Protein AF-A0A5W4RYW4-F1 (afdb_monomer_lite)

Structure (mmCIF, N/CA/C/O backbone):
data_AF-A0A5W4RYW4-F1
#
_entry.id   AF-A0A5W4RYW4-F1
#
loop_
_atom_site.group_PDB
_atom_site.id
_atom_site.type_symbol
_atom_site.label_atom_id
_atom_site.label_alt_id
_atom_site.label_comp_id
_atom_site.label_asym_id
_atom_site.label_entity_id
_atom_site.label_seq_id
_atom_site.pdbx_PDB_ins_code
_atom_site.Cartn_x
_atom_site.Cartn_y
_atom_site.Cartn_z
_atom_site.occupancy
_atom_site.B_iso_or_equiv
_atom_site.auth_seq_id
_atom_site.auth_comp_id
_atom_site.auth_asym_id
_atom_site.auth_atom_id
_atom_site.pdbx_PDB_model_num
ATOM 1 N N . ALA A 1 1 ? -26.915 -10.031 22.272 1.00 73.56 1 ALA A N 1
ATOM 2 C CA . ALA A 1 1 ? -25.977 -8.997 21.789 1.00 73.56 1 ALA A CA 1
ATOM 3 C C . ALA A 1 1 ? -26.183 -8.818 20.290 1.00 73.56 1 ALA A C 1
ATOM 5 O O . ALA A 1 1 ? -26.454 -9.812 19.627 1.00 73.56 1 ALA A O 1
ATOM 6 N N . GLY A 1 2 ? -26.119 -7.586 19.778 1.00 88.44 2 GLY A N 1
ATOM 7 C CA . GLY A 1 2 ? -26.170 -7.314 18.337 1.00 88.44 2 GLY A CA 1
ATOM 8 C C . GLY A 1 2 ? -24.771 -7.357 17.723 1.00 88.44 2 GLY A C 1
ATOM 9 O O . GLY A 1 2 ? -23.805 -6.999 18.392 1.00 88.44 2 GLY A O 1
ATOM 10 N N . VAL A 1 3 ? -24.665 -7.799 16.471 1.00 91.75 3 VAL A N 1
ATOM 11 C CA . VAL A 1 3 ? -23.408 -7.816 15.710 1.00 91.75 3 VAL A CA 1
ATOM 12 C C . VAL A 1 3 ? -23.563 -6.892 14.509 1.00 91.75 3 VAL A C 1
ATOM 14 O O . VAL A 1 3 ? -24.540 -7.002 13.772 1.00 91.75 3 VAL A O 1
ATOM 17 N N . VAL A 1 4 ? -22.593 -5.996 14.316 1.00 91.75 4 VAL A N 1
ATOM 18 C CA . VAL A 1 4 ? -22.473 -5.175 13.106 1.00 91.75 4 VAL A CA 1
ATOM 19 C C . VAL A 1 4 ? -21.332 -5.735 12.274 1.00 91.75 4 VAL A C 1
ATOM 21 O O . VAL A 1 4 ? -20.182 -5.752 12.709 1.00 91.75 4 VAL A O 1
ATOM 24 N N . THR A 1 5 ? -21.655 -6.212 11.077 1.00 93.69 5 THR A N 1
ATOM 25 C CA . THR A 1 5 ? -20.661 -6.745 10.147 1.00 93.69 5 THR A CA 1
ATOM 26 C C . THR A 1 5 ? -20.134 -5.626 9.263 1.00 93.69 5 THR A C 1
ATOM 28 O O . THR A 1 5 ? -20.893 -4.987 8.538 1.00 93.69 5 THR A O 1
ATOM 31 N N . LEU A 1 6 ? -18.820 -5.412 9.306 1.00 92.69 6 LEU A N 1
ATOM 32 C CA . LEU A 1 6 ? -18.114 -4.535 8.379 1.00 92.69 6 LEU A CA 1
ATOM 33 C C . LEU A 1 6 ? -17.503 -5.381 7.265 1.00 92.69 6 LEU A C 1
ATOM 35 O O . LEU A 1 6 ? -16.956 -6.455 7.509 1.00 92.69 6 LEU A O 1
ATOM 39 N N . THR A 1 7 ? -17.602 -4.912 6.028 1.00 93.06 7 THR A N 1
ATOM 40 C CA . THR A 1 7 ? -17.007 -5.574 4.864 1.00 93.06 7 THR A CA 1
ATOM 41 C C . THR A 1 7 ? -16.284 -4.526 4.039 1.00 93.06 7 THR A C 1
ATOM 43 O O . THR A 1 7 ? -16.865 -3.497 3.694 1.00 93.06 7 THR A O 1
ATOM 46 N N . ALA A 1 8 ? -15.008 -4.775 3.741 1.00 92.44 8 ALA A N 1
ATOM 47 C CA . ALA A 1 8 ? -14.248 -3.910 2.853 1.00 92.44 8 ALA A CA 1
ATOM 48 C C . ALA A 1 8 ? -14.935 -3.858 1.481 1.00 92.44 8 ALA A C 1
ATOM 50 O O . ALA A 1 8 ? -15.366 -4.884 0.952 1.00 92.44 8 ALA A O 1
ATOM 51 N N . ARG A 1 9 ? -15.029 -2.658 0.896 1.00 92.44 9 ARG A N 1
ATOM 52 C CA . ARG A 1 9 ? -15.677 -2.448 -0.412 1.00 92.44 9 ARG A CA 1
ATOM 53 C C . ARG A 1 9 ? -15.053 -3.313 -1.506 1.00 92.44 9 ARG A C 1
ATOM 55 O O . ARG A 1 9 ? -15.742 -3.749 -2.422 1.00 92.44 9 ARG A O 1
ATOM 62 N N . HIS A 1 10 ? -13.751 -3.535 -1.412 1.00 88.19 10 HIS A N 1
ATOM 63 C CA . HIS A 1 10 ? -12.984 -4.256 -2.404 1.00 88.19 10 HIS A CA 1
ATOM 64 C C . HIS A 1 10 ? -12.165 -5.376 -1.743 1.00 88.19 10 HIS A C 1
ATOM 66 O O . HIS A 1 10 ? -11.813 -5.299 -0.564 1.00 88.19 10 HIS A O 1
ATOM 72 N N . LYS A 1 11 ? -11.874 -6.430 -2.512 1.00 87.44 11 LYS A N 1
ATOM 73 C CA . LYS A 1 11 ? -11.058 -7.568 -2.068 1.00 87.44 11 LYS A CA 1
ATOM 74 C C . LYS A 1 11 ? -9.570 -7.233 -2.166 1.00 87.44 11 LYS A C 1
ATOM 76 O O . LYS A 1 11 ? -9.163 -6.550 -3.102 1.00 87.44 11 LYS A O 1
ATOM 81 N N . GLY A 1 12 ? -8.765 -7.797 -1.272 1.00 89.56 12 GLY A N 1
ATOM 82 C CA . GLY A 1 12 ? -7.307 -7.739 -1.351 1.00 89.56 12 GLY A CA 1
ATOM 83 C C . GLY A 1 12 ? -6.645 -7.511 0.001 1.00 89.56 12 GLY A C 1
ATOM 84 O O . GLY A 1 12 ? -7.320 -7.332 1.016 1.00 89.56 12 GLY A O 1
ATOM 85 N N . LEU A 1 13 ? -5.314 -7.515 -0.003 1.00 90.56 13 LEU A N 1
ATOM 86 C CA . LEU A 1 13 ? -4.498 -7.300 1.194 1.00 90.56 13 LEU A CA 1
ATOM 87 C C . LEU A 1 13 ? -4.656 -5.890 1.787 1.00 90.56 13 LEU A C 1
ATOM 89 O O . LEU A 1 13 ? -4.670 -5.758 3.006 1.00 90.56 13 LEU A O 1
ATOM 93 N N . TYR A 1 14 ? -4.849 -4.861 0.956 1.00 85.31 14 TYR A N 1
ATOM 94 C CA . TYR A 1 14 ? -4.981 -3.462 1.401 1.00 85.31 14 TYR A CA 1
ATOM 95 C C . TYR A 1 14 ? -6.197 -3.221 2.307 1.00 85.31 14 TYR A C 1
ATOM 97 O O . TYR A 1 14 ? -6.176 -2.333 3.153 1.00 85.31 14 TYR A O 1
ATOM 105 N N . GLY A 1 15 ? -7.259 -4.027 2.186 1.00 87.19 15 GLY A N 1
ATOM 106 C CA . GLY A 1 15 ? -8.424 -3.922 3.069 1.00 87.19 15 GLY A CA 1
ATOM 107 C C . GLY A 1 15 ? -8.108 -4.259 4.531 1.00 87.19 15 GLY A C 1
ATOM 108 O O . GLY A 1 15 ? -8.844 -3.837 5.419 1.00 87.19 15 GLY A O 1
ATOM 109 N N . ASN A 1 16 ? -7.010 -4.981 4.788 1.00 88.88 16 ASN A N 1
ATOM 110 C CA . ASN A 1 16 ? -6.577 -5.357 6.137 1.00 88.88 16 ASN A CA 1
ATOM 111 C C . ASN A 1 16 ? -5.964 -4.189 6.920 1.00 88.88 16 ASN A C 1
ATOM 113 O O . ASN A 1 16 ? -5.809 -4.298 8.132 1.00 88.88 16 ASN A O 1
ATOM 117 N N . GLU A 1 17 ? -5.600 -3.101 6.238 1.00 86.38 17 GLU A N 1
ATOM 118 C CA . GLU A 1 17 ? -4.998 -1.915 6.854 1.00 86.38 17 GLU A CA 1
ATOM 119 C C . GLU A 1 17 ? -6.057 -0.872 7.259 1.00 86.38 17 GLU A C 1
ATOM 121 O O . GLU A 1 17 ? -5.720 0.151 7.846 1.00 86.38 17 GLU A O 1
ATOM 126 N N . ILE A 1 18 ? -7.348 -1.125 6.992 1.00 88.50 18 ILE A N 1
ATOM 127 C CA . ILE A 1 18 ? -8.443 -0.240 7.412 1.00 88.50 18 ILE A CA 1
ATOM 128 C C . ILE A 1 18 ? -8.587 -0.324 8.941 1.00 88.50 18 ILE A C 1
ATOM 130 O O . ILE A 1 18 ? -8.969 -1.381 9.455 1.00 88.50 18 ILE A O 1
ATOM 134 N N . PRO A 1 19 ? -8.335 0.765 9.692 1.00 87.88 19 PRO A N 1
ATOM 135 C CA . PRO A 1 19 ? -8.432 0.727 11.141 1.00 87.88 19 PRO A CA 1
ATOM 136 C C . PRO A 1 19 ? -9.898 0.619 11.572 1.00 87.88 19 PRO A C 1
ATOM 138 O O . PRO A 1 19 ? -10.733 1.452 11.222 1.00 87.88 19 PRO A O 1
ATOM 141 N N . VAL A 1 20 ? -10.203 -0.393 12.383 1.00 90.31 20 VAL A N 1
ATOM 142 C CA . VAL A 1 20 ? -11.483 -0.518 13.088 1.00 90.31 20 VAL A CA 1
ATOM 143 C C . VAL A 1 20 ? -11.195 -0.369 14.571 1.00 90.31 20 VAL A C 1
ATOM 145 O O . VAL A 1 20 ? -10.700 -1.289 15.216 1.00 90.31 20 VAL A O 1
ATOM 148 N N . THR A 1 21 ? -11.469 0.814 15.108 1.00 88.62 21 THR A N 1
ATOM 149 C CA . THR A 1 21 ? -11.194 1.131 16.509 1.00 88.62 21 THR A CA 1
ATOM 150 C C . THR A 1 21 ? -12.302 1.983 17.109 1.00 88.62 21 THR A C 1
ATOM 152 O O . THR A 1 21 ? -13.064 2.639 16.399 1.00 88.62 21 THR A O 1
ATOM 155 N N . LEU A 1 22 ? -12.403 1.935 18.432 1.00 90.12 22 LEU A N 1
ATOM 156 C CA . LEU A 1 22 ? -13.326 2.731 19.231 1.00 90.12 22 LEU A CA 1
ATOM 157 C C . LEU A 1 22 ? -12.557 3.897 19.835 1.00 90.12 22 LEU A C 1
ATOM 159 O O . LEU A 1 22 ? -11.408 3.711 20.228 1.00 90.12 22 LEU A O 1
ATOM 163 N N . ASN A 1 23 ? -13.209 5.054 19.966 1.00 89.12 23 ASN A N 1
ATOM 164 C CA . ASN A 1 23 ? -12.615 6.258 20.551 1.00 89.12 23 ASN A CA 1
ATOM 165 C C . ASN A 1 23 ? -11.233 6.553 19.938 1.00 89.12 23 ASN A C 1
ATOM 167 O O . ASN A 1 23 ? -10.216 6.493 20.628 1.00 89.12 23 ASN A O 1
ATOM 171 N N . TYR A 1 24 ? -11.189 6.791 18.623 1.00 88.56 24 TYR A N 1
ATOM 172 C CA . TYR A 1 24 ? -9.946 6.979 17.868 1.00 88.56 24 TYR A CA 1
ATOM 173 C C . TYR A 1 24 ? -9.053 8.086 18.453 1.00 88.56 24 TYR A C 1
ATOM 175 O O . TYR A 1 24 ? -7.834 7.926 18.502 1.00 88.56 24 TYR A O 1
ATOM 183 N N . TYR A 1 25 ? -9.649 9.177 18.945 1.00 85.81 25 TYR A N 1
ATOM 184 C CA . TYR A 1 25 ? -8.931 10.260 19.627 1.00 85.81 25 TYR A CA 1
ATOM 185 C C . TYR A 1 25 ? -8.785 10.024 21.139 1.00 85.81 25 TYR A C 1
ATOM 187 O O . TYR A 1 25 ? -8.039 10.733 21.821 1.00 85.81 25 TYR A O 1
ATOM 195 N N . GLY A 1 26 ? -9.474 9.011 21.666 1.00 88.00 26 GLY A N 1
ATOM 196 C CA . GLY A 1 26 ? -9.396 8.558 23.047 1.00 88.00 26 GLY A CA 1
ATOM 197 C C . GLY A 1 26 ? -9.731 9.649 24.062 1.00 88.00 26 GLY A C 1
ATOM 198 O O . GLY A 1 26 ? -10.376 10.653 23.759 1.00 88.00 26 GLY A O 1
ATOM 199 N N . PHE A 1 27 ? -9.228 9.478 25.285 1.00 82.25 27 PHE A N 1
ATOM 200 C CA . PHE A 1 27 ? -9.447 10.436 26.371 1.00 82.25 27 PHE A CA 1
ATOM 201 C C . PHE A 1 27 ? -8.948 11.851 26.031 1.00 82.25 27 PHE A C 1
ATOM 203 O O . PHE A 1 27 ? -9.584 12.828 26.414 1.00 82.25 27 PHE A O 1
ATOM 210 N N . GLY A 1 28 ? -7.850 11.972 25.274 1.00 86.62 28 GLY A N 1
ATOM 211 C CA . GLY A 1 28 ? -7.317 13.266 24.828 1.00 86.62 28 GLY A CA 1
ATOM 212 C C . GLY A 1 28 ? -8.266 14.029 23.896 1.00 86.62 28 GLY A C 1
ATOM 213 O O . GLY A 1 28 ? -8.275 15.256 23.917 1.00 86.62 28 GLY A O 1
ATOM 214 N N . GLY A 1 29 ? -9.099 13.313 23.136 1.00 87.56 29 GLY A N 1
ATOM 215 C CA . GLY A 1 29 ? -10.210 13.873 22.360 1.00 87.56 29 GLY A CA 1
ATOM 216 C C . GLY A 1 29 ? -11.538 13.958 23.119 1.00 87.56 29 GLY A C 1
ATOM 217 O O . GLY A 1 29 ? -12.545 14.332 22.527 1.00 87.56 29 GLY A O 1
ATOM 218 N N . GLY A 1 30 ? -11.569 13.594 24.406 1.00 90.31 30 GLY A N 1
ATOM 219 C CA . GLY A 1 30 ? -12.798 13.505 25.200 1.00 90.31 30 GLY A CA 1
ATOM 220 C C . GLY A 1 30 ? -13.679 12.294 24.868 1.00 90.31 30 GLY A C 1
ATOM 221 O O . GLY A 1 30 ? -14.835 12.246 25.284 1.00 90.31 30 GLY A O 1
ATOM 222 N N . GLU A 1 31 ? -13.159 11.311 24.132 1.00 92.44 31 GLU A N 1
ATOM 223 C CA . GLU A 1 31 ? -13.901 10.127 23.707 1.00 92.44 31 GLU A CA 1
ATOM 224 C C . GLU A 1 31 ? -13.767 9.007 24.746 1.00 92.44 31 GLU A C 1
ATOM 226 O O . GLU A 1 31 ? -12.688 8.447 24.968 1.00 92.44 31 GLU A O 1
ATOM 231 N N . VAL A 1 32 ? -14.884 8.655 25.386 1.00 90.75 32 VAL A N 1
ATOM 232 C CA . VAL A 1 32 ? -14.969 7.536 26.327 1.00 90.75 32 VAL A CA 1
ATOM 233 C C . VAL A 1 32 ? -16.238 6.738 26.065 1.00 90.75 32 VAL A C 1
ATOM 235 O O . VAL A 1 32 ? -17.290 7.296 25.752 1.00 90.75 32 VAL A O 1
ATOM 238 N N . LEU A 1 33 ? -16.148 5.414 26.204 1.00 90.62 33 LEU A N 1
ATOM 239 C CA . LEU A 1 33 ? -17.341 4.578 26.158 1.00 90.62 33 LEU A CA 1
ATOM 240 C C . LEU A 1 33 ? -18.223 4.895 27.378 1.00 90.62 33 LEU A C 1
ATOM 242 O O . LEU A 1 33 ? -17.714 4.893 28.503 1.00 90.62 33 LEU A O 1
ATOM 246 N N . PRO A 1 34 ? -19.531 5.146 27.191 1.00 90.56 34 PRO A N 1
ATOM 247 C CA . PRO A 1 34 ? -20.449 5.337 28.304 1.00 90.56 34 PRO A CA 1
ATOM 248 C C . PRO A 1 34 ? -20.471 4.122 29.237 1.00 90.56 34 PRO A C 1
ATOM 250 O O . PRO A 1 34 ? -20.370 2.974 28.795 1.00 90.56 34 PRO A O 1
ATOM 253 N N . ALA A 1 35 ? -20.655 4.368 30.534 1.00 92.88 35 ALA A N 1
ATOM 254 C CA . ALA A 1 35 ? -20.718 3.301 31.525 1.00 92.88 35 ALA A CA 1
ATOM 255 C C . ALA A 1 35 ? -21.831 2.291 31.183 1.00 92.88 35 ALA A C 1
ATOM 257 O O . ALA A 1 35 ? -22.965 2.668 30.895 1.00 92.88 35 ALA A O 1
ATOM 258 N N . GLY A 1 36 ? -21.496 0.998 31.215 1.00 91.06 36 GLY A N 1
ATOM 259 C CA . GLY A 1 36 ? -22.418 -0.095 30.884 1.00 91.06 36 GLY A CA 1
ATOM 260 C C . GLY A 1 36 ? -22.480 -0.473 29.397 1.00 91.06 36 GLY A C 1
ATOM 261 O O . GLY A 1 36 ? -23.105 -1.482 29.068 1.00 91.06 36 GLY A O 1
ATOM 262 N N . VAL A 1 37 ? -21.808 0.265 28.504 1.00 89.75 37 VAL A N 1
ATOM 263 C CA . VAL A 1 37 ? -21.693 -0.087 27.080 1.00 89.75 37 VAL A CA 1
ATOM 264 C C . VAL A 1 37 ? -20.390 -0.844 26.833 1.00 89.75 37 VAL A C 1
ATOM 266 O O . VAL A 1 37 ? -19.303 -0.297 26.990 1.00 89.75 37 VAL A O 1
ATOM 269 N N . ASN A 1 38 ? -20.503 -2.100 26.394 1.00 89.94 38 ASN A N 1
ATOM 270 C CA . ASN A 1 38 ? -19.364 -2.931 26.006 1.00 89.94 38 ASN A CA 1
ATOM 271 C C . ASN A 1 38 ? -19.392 -3.178 24.498 1.00 89.94 38 ASN A C 1
ATOM 273 O O . ASN A 1 38 ? -20.378 -3.696 23.972 1.00 89.94 38 ASN A O 1
ATOM 277 N N . ILE A 1 39 ? -18.301 -2.839 23.813 1.00 91.31 39 ILE A N 1
ATOM 278 C CA . ILE A 1 39 ? -18.112 -3.120 22.389 1.00 91.31 39 ILE A CA 1
ATOM 279 C C . ILE A 1 39 ? -16.777 -3.842 22.229 1.00 91.31 39 ILE A C 1
ATOM 281 O O . ILE A 1 39 ? -15.757 -3.413 22.763 1.00 91.31 39 ILE A O 1
ATOM 285 N N . THR A 1 40 ? -16.787 -4.941 21.482 1.00 90.31 40 THR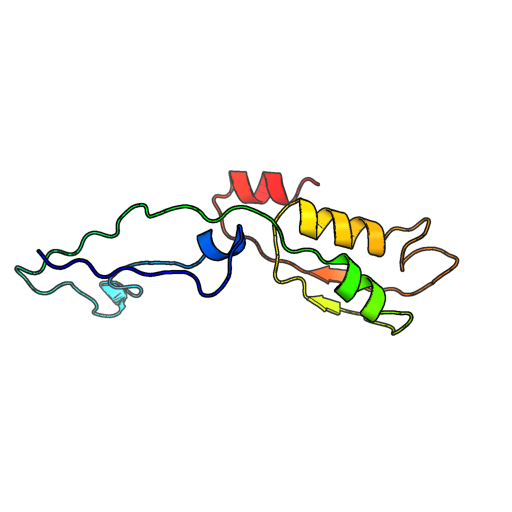 A N 1
ATOM 286 C CA . THR A 1 40 ? -15.586 -5.709 21.152 1.00 90.31 40 THR A CA 1
ATOM 287 C C . THR A 1 40 ? -15.377 -5.670 19.648 1.00 90.31 40 THR A C 1
ATOM 289 O O . THR A 1 40 ? -16.289 -5.997 18.888 1.00 90.31 40 THR A O 1
ATOM 292 N N . VAL A 1 41 ? -14.174 -5.292 19.215 1.00 90.38 41 VAL A N 1
ATOM 293 C CA . VAL A 1 41 ? -13.767 -5.410 17.812 1.00 90.38 41 VAL A CA 1
ATOM 294 C C . VAL A 1 41 ? -13.322 -6.850 17.577 1.00 90.38 41 VAL A C 1
ATOM 296 O O . VAL A 1 41 ? -12.362 -7.320 18.185 1.00 90.38 41 VAL A O 1
ATOM 299 N N . ALA A 1 42 ? -14.056 -7.575 16.735 1.00 88.94 42 ALA A N 1
ATOM 300 C CA . ALA A 1 42 ? -13.687 -8.932 16.352 1.00 88.94 42 ALA A CA 1
ATOM 301 C C . ALA A 1 42 ? -12.427 -8.922 15.470 1.00 88.94 42 ALA A C 1
ATOM 303 O O . ALA A 1 42 ? -12.215 -7.988 14.700 1.00 88.94 42 ALA A O 1
ATOM 304 N N . SER A 1 43 ? -11.633 -9.996 15.519 1.00 83.56 43 SER A N 1
ATOM 305 C CA . SER A 1 43 ? -10.433 -10.163 14.681 1.00 83.56 43 SER A CA 1
ATOM 306 C C . SER A 1 43 ? -10.721 -10.159 13.172 1.00 83.56 43 SER A C 1
ATOM 308 O O . SER A 1 43 ? -9.822 -9.892 12.379 1.00 83.56 43 SER A O 1
ATOM 310 N N . GLY A 1 44 ? -11.969 -10.433 12.776 1.00 85.38 44 GLY A N 1
ATOM 311 C CA . GLY A 1 44 ? -12.425 -10.393 11.388 1.00 85.38 44 GLY A CA 1
ATOM 312 C C . GLY A 1 44 ? -11.859 -11.517 10.513 1.00 85.38 44 GLY A C 1
ATOM 313 O O . GLY A 1 44 ? -11.282 -12.491 10.996 1.00 85.38 44 GLY A O 1
ATOM 314 N N . VAL A 1 45 ? -12.054 -11.380 9.200 1.00 89.12 45 VAL A N 1
ATOM 315 C CA . VAL A 1 45 ? -11.484 -12.258 8.167 1.00 89.12 45 VAL A CA 1
ATOM 316 C C . VAL A 1 45 ? -10.512 -11.427 7.341 1.00 89.12 45 VAL A C 1
ATOM 318 O O . VAL A 1 45 ? -10.901 -10.391 6.805 1.00 89.12 45 VAL A O 1
ATOM 321 N N . LYS A 1 46 ? -9.257 -11.876 7.231 1.00 8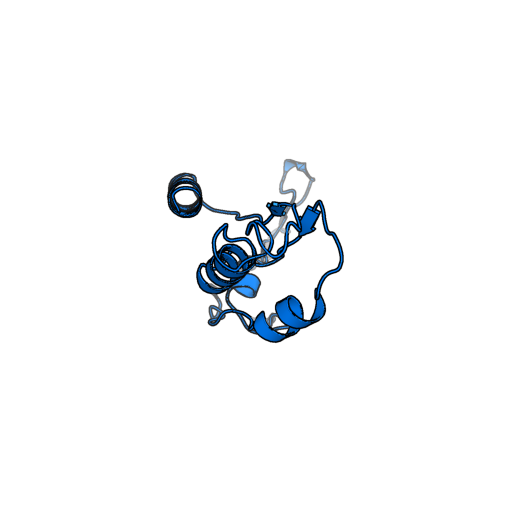8.88 46 LYS A N 1
ATOM 322 C CA . LYS A 1 46 ? -8.249 -11.171 6.434 1.00 88.88 46 LYS A CA 1
ATOM 323 C C . LYS A 1 46 ? -8.547 -11.312 4.941 1.00 88.88 46 LYS A C 1
ATOM 325 O O . LYS A 1 46 ? -8.767 -12.417 4.445 1.00 88.88 46 LYS A O 1
ATOM 330 N N . GLY A 1 47 ? -8.512 -10.192 4.228 1.00 89.56 47 GLY A N 1
ATOM 331 C CA . GLY A 1 47 ? -8.460 -10.166 2.773 1.00 89.56 47 GLY A CA 1
ATOM 332 C C . GLY A 1 47 ? -7.140 -10.747 2.265 1.00 89.56 47 GLY A C 1
ATOM 333 O O . GLY A 1 47 ? -6.109 -10.655 2.933 1.00 89.56 47 GLY A O 1
ATOM 334 N N . ALA A 1 48 ? -7.179 -11.343 1.076 1.00 91.56 48 ALA A N 1
ATOM 335 C CA . ALA A 1 48 ? -6.028 -11.941 0.410 1.00 91.56 48 ALA A CA 1
ATOM 336 C C . ALA A 1 48 ? -5.992 -11.528 -1.065 1.00 91.56 48 ALA A C 1
ATOM 338 O O . ALA A 1 48 ? -7.024 -11.175 -1.642 1.00 91.56 48 ALA A O 1
ATOM 339 N N . GLY A 1 49 ? -4.804 -11.611 -1.662 1.00 92.50 49 GLY A N 1
ATOM 340 C CA . GLY A 1 49 ? -4.558 -11.249 -3.055 1.00 92.50 49 GLY A CA 1
ATOM 341 C C . GLY A 1 49 ? -4.116 -9.797 -3.241 1.00 92.50 49 GLY A C 1
ATOM 342 O O . GLY A 1 49 ? -4.445 -8.912 -2.446 1.00 92.50 49 GLY A O 1
ATOM 343 N N . ALA A 1 50 ? -3.359 -9.590 -4.312 1.00 92.00 50 ALA A N 1
ATOM 344 C CA . ALA A 1 50 ? -2.890 -8.299 -4.794 1.00 92.00 50 ALA A CA 1
ATOM 345 C C . ALA A 1 50 ? -3.686 -7.883 -6.045 1.00 92.00 50 ALA A C 1
ATOM 347 O O . ALA A 1 50 ? -4.211 -8.756 -6.747 1.00 92.00 50 ALA A O 1
ATOM 348 N N . PRO A 1 51 ? -3.810 -6.580 -6.331 1.00 91.19 51 PRO A N 1
ATOM 349 C CA . PRO A 1 51 ? -4.391 -6.112 -7.584 1.00 91.19 51 PRO A CA 1
ATOM 350 C C . PRO A 1 51 ? -3.501 -6.477 -8.782 1.00 91.19 51 PRO A C 1
ATOM 352 O O . PRO A 1 51 ? -2.278 -6.520 -8.680 1.00 91.19 51 PRO A O 1
ATOM 355 N N . ALA A 1 52 ? -4.122 -6.702 -9.940 1.00 92.19 52 ALA A N 1
ATOM 356 C CA . ALA A 1 52 ? -3.404 -6.813 -11.203 1.00 92.19 52 ALA A CA 1
ATOM 357 C C . ALA A 1 52 ? -3.137 -5.403 -11.754 1.00 92.19 52 ALA A C 1
ATOM 359 O O . ALA A 1 52 ? -4.079 -4.645 -11.985 1.00 92.19 52 ALA A O 1
ATOM 360 N N . LEU A 1 53 ? -1.862 -5.040 -11.924 1.00 94.88 53 LEU A N 1
ATOM 361 C CA . LEU A 1 53 ? -1.451 -3.699 -12.365 1.00 94.88 53 LEU A CA 1
ATOM 362 C C . LEU A 1 53 ? -1.029 -3.635 -13.841 1.00 94.88 53 LEU A C 1
ATOM 364 O O . LEU A 1 53 ? -0.726 -2.556 -14.335 1.00 94.88 53 LEU A O 1
ATOM 368 N N . ASN A 1 54 ? -1.027 -4.759 -14.560 1.00 94.25 54 ASN A N 1
ATOM 369 C CA . ASN A 1 54 ? -0.576 -4.849 -15.953 1.00 94.25 54 ASN A CA 1
ATOM 370 C C . ASN A 1 54 ? -1.334 -3.894 -16.889 1.00 94.25 54 ASN A C 1
ATOM 372 O O . ASN A 1 54 ? -0.709 -3.217 -17.699 1.00 94.25 54 ASN A O 1
ATOM 376 N N . ASP A 1 55 ? -2.658 -3.797 -16.746 1.00 96.56 55 ASP A N 1
ATOM 377 C CA . ASP A 1 55 ? -3.470 -2.918 -17.594 1.00 96.56 55 ASP A CA 1
ATOM 378 C C . ASP A 1 55 ? -3.211 -1.439 -17.275 1.00 96.56 55 ASP A C 1
ATOM 380 O O . ASP A 1 55 ? -3.167 -0.606 -18.178 1.00 96.56 55 ASP A O 1
ATOM 384 N N . ALA A 1 56 ? -2.980 -1.109 -15.999 1.00 94.75 56 ALA A N 1
ATOM 385 C CA . ALA A 1 56 ? -2.636 0.246 -15.575 1.00 94.75 56 ALA A CA 1
ATOM 386 C C . ALA A 1 56 ? -1.246 0.657 -16.086 1.00 94.75 56 ALA A C 1
ATOM 388 O O . ALA A 1 56 ? -1.091 1.754 -16.615 1.00 94.75 56 ALA A O 1
ATOM 389 N N . VAL A 1 57 ? -0.260 -0.240 -15.990 1.00 95.38 57 VAL A N 1
ATOM 390 C CA . VAL A 1 57 ? 1.090 -0.035 -16.535 1.00 95.38 57 VAL A CA 1
ATOM 391 C C . VAL A 1 57 ? 1.041 0.161 -18.050 1.00 95.38 57 VAL A C 1
ATOM 393 O O . VAL A 1 57 ? 1.637 1.104 -18.564 1.00 95.38 57 VAL A O 1
ATOM 396 N N . ALA A 1 58 ? 0.278 -0.667 -18.769 1.00 96.00 58 ALA A N 1
ATOM 397 C CA . ALA A 1 58 ? 0.099 -0.505 -20.209 1.00 96.00 58 ALA A CA 1
ATOM 398 C C . ALA A 1 58 ? -0.554 0.845 -20.560 1.00 96.00 58 ALA A C 1
ATOM 400 O O . ALA A 1 58 ? -0.145 1.500 -21.518 1.00 96.00 58 ALA A O 1
ATOM 401 N N . ALA A 1 59 ? -1.529 1.290 -19.761 1.00 96.62 59 ALA A N 1
ATOM 402 C CA . ALA A 1 59 ? -2.213 2.565 -19.959 1.00 96.62 59 ALA A CA 1
ATOM 403 C C . ALA A 1 59 ? -1.325 3.795 -19.704 1.00 96.62 59 ALA A C 1
ATOM 405 O O . ALA A 1 59 ? -1.607 4.854 -20.261 1.00 96.62 59 ALA A O 1
ATOM 406 N N . MET A 1 60 ? -0.250 3.678 -18.911 1.00 94.50 60 MET A N 1
ATOM 407 C CA . MET A 1 60 ? 0.720 4.769 -18.735 1.00 94.50 60 MET A CA 1
ATOM 408 C C . MET A 1 60 ? 1.455 5.109 -20.039 1.00 94.50 60 MET A C 1
ATOM 410 O O . MET A 1 60 ? 1.938 6.232 -20.179 1.00 94.50 60 MET A O 1
ATOM 414 N N . GLY A 1 61 ? 1.572 4.151 -20.968 1.00 92.94 61 GLY A N 1
ATOM 415 C CA . GLY A 1 61 ? 2.227 4.340 -22.262 1.00 92.94 61 GLY A CA 1
ATOM 416 C C . GLY A 1 61 ? 3.585 5.037 -22.143 1.00 92.94 61 GLY A C 1
ATOM 417 O O . GLY A 1 61 ? 4.361 4.756 -21.219 1.00 92.94 61 GLY A O 1
ATOM 418 N N . ASP A 1 62 ? 3.818 5.991 -23.043 1.00 93.94 62 ASP A N 1
ATOM 419 C CA . ASP A 1 62 ? 5.032 6.813 -23.093 1.00 93.94 62 ASP A CA 1
ATOM 420 C C . ASP A 1 62 ? 4.853 8.213 -22.480 1.00 93.94 62 ASP A C 1
ATOM 422 O O . ASP A 1 62 ? 5.678 9.100 -22.684 1.00 93.94 62 ASP A O 1
ATOM 426 N N . GLU A 1 63 ? 3.783 8.423 -21.710 1.00 95.06 63 GLU A N 1
ATOM 427 C CA . GLU A 1 63 ? 3.554 9.695 -21.023 1.00 95.06 63 GLU A CA 1
ATOM 428 C C . GLU A 1 63 ? 4.629 9.916 -19.935 1.00 95.06 63 GLU A C 1
ATOM 430 O O . GLU A 1 63 ? 4.897 9.012 -19.131 1.00 95.06 63 GLU A O 1
ATOM 435 N N . PRO A 1 64 ? 5.286 11.085 -19.874 1.00 93.69 64 PRO A N 1
ATOM 436 C CA . PRO A 1 64 ? 6.249 11.371 -18.819 1.00 93.69 64 PRO A CA 1
ATOM 437 C C . PRO A 1 64 ? 5.542 11.574 -17.470 1.00 93.69 64 PRO A C 1
ATOM 439 O O . PRO A 1 64 ? 4.631 12.388 -17.342 1.00 93.69 64 PRO A O 1
ATOM 442 N N . PHE A 1 65 ? 5.999 10.858 -16.440 1.00 95.38 65 PHE A N 1
ATOM 443 C CA . PHE A 1 65 ? 5.501 10.990 -15.070 1.00 95.38 65 PHE A CA 1
ATOM 444 C C . PHE A 1 65 ? 6.666 11.117 -14.092 1.00 95.38 65 PHE A C 1
ATOM 446 O O . PHE A 1 65 ? 7.311 10.121 -13.774 1.00 95.38 65 PHE A O 1
ATOM 453 N N . ASP A 1 66 ? 6.877 12.313 -13.545 1.00 95.19 66 ASP A N 1
ATOM 454 C CA . ASP A 1 66 ? 7.923 12.533 -12.538 1.00 95.19 66 ASP A CA 1
ATOM 455 C C . ASP A 1 66 ? 7.598 11.830 -11.205 1.00 95.19 66 ASP A C 1
ATOM 457 O O . ASP A 1 66 ? 8.486 11.311 -10.522 1.00 95.19 66 ASP A O 1
ATOM 461 N N . TYR A 1 67 ? 6.307 11.769 -10.852 1.00 96.06 67 TYR A N 1
ATOM 462 C CA . TYR A 1 67 ? 5.812 11.205 -9.596 1.00 96.06 67 TYR A CA 1
ATOM 463 C C . TYR A 1 67 ? 4.654 10.238 -9.847 1.00 96.06 67 TYR A C 1
ATOM 465 O O . TYR A 1 67 ? 3.592 10.632 -10.329 1.00 96.06 67 TYR A O 1
ATOM 473 N N . ILE A 1 68 ? 4.837 8.976 -9.465 1.00 96.50 68 ILE A N 1
ATOM 474 C CA . ILE A 1 68 ? 3.839 7.918 -9.624 1.00 96.50 68 ILE A CA 1
ATOM 475 C C . ILE A 1 68 ? 3.380 7.466 -8.236 1.00 96.50 68 ILE A C 1
ATOM 477 O O . ILE A 1 68 ? 4.137 6.870 -7.471 1.00 96.50 68 ILE A O 1
ATOM 481 N N . GLY A 1 69 ? 2.124 7.750 -7.898 1.00 96.38 69 GLY A N 1
ATOM 482 C CA . GLY A 1 69 ? 1.512 7.277 -6.658 1.00 96.38 69 GLY A CA 1
ATOM 483 C C . GLY A 1 69 ? 1.045 5.829 -6.789 1.00 96.38 69 GLY A C 1
ATOM 484 O O . GLY A 1 69 ? 0.190 5.527 -7.620 1.00 96.38 69 GLY A O 1
ATOM 485 N N . LEU A 1 70 ? 1.565 4.945 -5.942 1.00 94.88 70 LEU A N 1
ATOM 486 C CA . LEU A 1 70 ? 1.152 3.551 -5.847 1.00 94.88 70 LEU A CA 1
ATOM 487 C C . LEU A 1 70 ? 0.383 3.348 -4.530 1.00 94.88 70 LEU A C 1
ATOM 489 O O . LEU A 1 70 ? 0.988 3.380 -3.460 1.00 94.88 70 LEU A O 1
ATOM 493 N N . PRO A 1 71 ? -0.940 3.108 -4.570 1.00 91.06 71 PRO A N 1
ATOM 494 C CA . PRO A 1 71 ? -1.744 2.943 -3.356 1.00 91.06 71 PRO A CA 1
ATOM 495 C C . PRO A 1 71 ? -1.571 1.563 -2.697 1.00 91.06 71 PRO A C 1
ATOM 497 O O . PRO A 1 71 ? -2.219 1.276 -1.694 1.00 91.06 71 PRO A O 1
ATOM 500 N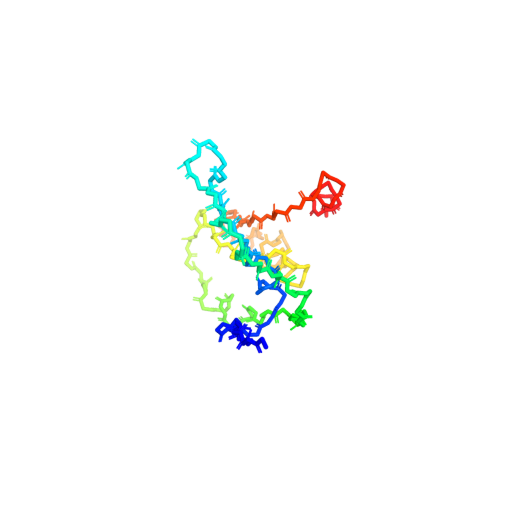 N . PHE A 1 72 ? -0.740 0.693 -3.275 1.00 92.56 72 PHE A N 1
ATOM 501 C CA . PHE A 1 72 ? -0.537 -0.683 -2.839 1.00 92.56 72 PHE A CA 1
ATOM 502 C C . PHE A 1 72 ? 0.895 -0.885 -2.349 1.00 92.56 72 PHE A C 1
ATOM 504 O O . PHE A 1 72 ? 1.854 -0.424 -2.965 1.00 92.56 72 PHE A O 1
ATOM 511 N N . ASN A 1 73 ? 1.038 -1.587 -1.234 1.00 91.62 73 ASN A N 1
ATOM 512 C CA . ASN A 1 73 ? 2.314 -1.831 -0.564 1.00 91.62 73 ASN A CA 1
ATOM 513 C C . ASN A 1 73 ? 2.617 -3.332 -0.420 1.00 91.62 73 ASN A C 1
ATOM 515 O O . ASN A 1 73 ? 3.465 -3.730 0.380 1.00 91.62 73 ASN A O 1
ATOM 519 N N . ASP A 1 74 ? 1.877 -4.171 -1.148 1.00 91.94 74 ASP A N 1
ATOM 520 C CA . ASP A 1 74 ? 2.137 -5.598 -1.235 1.00 91.94 74 ASP A CA 1
ATOM 521 C C . ASP A 1 74 ? 3.286 -5.879 -2.212 1.00 91.94 74 ASP A C 1
ATOM 523 O O . ASP A 1 74 ? 3.497 -5.157 -3.189 1.00 91.94 74 ASP A O 1
ATOM 527 N N . THR A 1 75 ? 4.013 -6.965 -1.959 1.00 91.06 75 THR A N 1
ATOM 528 C CA . THR A 1 75 ? 5.202 -7.340 -2.731 1.00 91.06 75 THR A CA 1
ATOM 529 C C . THR A 1 75 ? 4.918 -7.520 -4.224 1.00 91.06 75 THR A C 1
ATOM 531 O O . THR A 1 75 ? 5.762 -7.176 -5.045 1.00 91.06 75 THR A O 1
ATOM 534 N N . ALA A 1 76 ? 3.744 -8.028 -4.614 1.00 93.25 76 ALA A N 1
ATOM 535 C CA . ALA A 1 76 ? 3.442 -8.257 -6.027 1.00 93.25 76 ALA A CA 1
ATOM 536 C C . ALA A 1 76 ? 3.244 -6.931 -6.782 1.00 93.25 76 ALA A C 1
ATOM 538 O O . ALA A 1 76 ? 3.789 -6.753 -7.877 1.00 93.25 76 ALA A O 1
ATOM 539 N N . SER A 1 77 ? 2.525 -5.983 -6.178 1.00 94.44 77 SER A N 1
ATOM 540 C CA . SER A 1 77 ? 2.346 -4.631 -6.716 1.00 94.44 77 SER A CA 1
ATOM 541 C C . SER A 1 77 ? 3.674 -3.875 -6.813 1.00 94.44 77 SER A C 1
ATOM 543 O O . SER A 1 77 ? 3.973 -3.296 -7.860 1.00 94.44 77 SER A O 1
ATOM 545 N N . VAL A 1 78 ? 4.498 -3.925 -5.758 1.00 94.06 78 VAL A N 1
ATOM 546 C CA . VAL A 1 78 ? 5.820 -3.273 -5.732 1.00 94.06 78 VAL A CA 1
ATOM 547 C C . VAL A 1 78 ? 6.739 -3.860 -6.805 1.00 94.06 78 VAL A C 1
ATOM 549 O O . VAL A 1 78 ? 7.306 -3.104 -7.590 1.00 94.06 78 VAL A O 1
ATOM 552 N N . ASN A 1 79 ? 6.812 -5.188 -6.932 1.00 94.31 79 ASN A N 1
ATOM 553 C CA . ASN A 1 79 ? 7.641 -5.847 -7.949 1.00 94.31 79 ASN A CA 1
ATOM 554 C C . ASN A 1 79 ? 7.184 -5.544 -9.381 1.00 94.31 79 ASN A C 1
ATOM 556 O O . ASN A 1 79 ? 8.013 -5.431 -10.288 1.00 94.31 79 ASN A O 1
ATOM 560 N N . THR A 1 80 ? 5.874 -5.390 -9.596 1.00 95.94 80 THR A N 1
ATOM 561 C CA . THR A 1 80 ? 5.336 -5.003 -10.908 1.00 95.94 80 THR A CA 1
ATOM 562 C C . THR A 1 80 ? 5.824 -3.609 -11.299 1.00 95.94 80 THR A C 1
ATOM 564 O O . THR A 1 80 ? 6.331 -3.424 -12.404 1.00 95.94 80 THR A O 1
ATOM 567 N N . MET A 1 81 ? 5.751 -2.645 -10.377 1.00 95.94 81 MET A N 1
ATOM 568 C CA . MET A 1 81 ? 6.246 -1.289 -10.626 1.00 95.94 81 MET A CA 1
ATOM 569 C C . MET A 1 81 ? 7.775 -1.226 -10.710 1.00 95.94 81 MET A C 1
ATOM 571 O O . MET A 1 81 ? 8.297 -0.501 -11.551 1.00 95.94 81 MET A O 1
ATOM 575 N N . ALA A 1 82 ? 8.502 -2.016 -9.915 1.00 94.62 82 ALA A N 1
ATOM 576 C CA . ALA A 1 82 ? 9.957 -2.133 -10.025 1.00 94.62 82 ALA A CA 1
ATOM 577 C C . ALA A 1 82 ? 10.374 -2.656 -11.409 1.00 94.62 82 ALA A C 1
ATOM 579 O O . ALA A 1 82 ? 11.318 -2.150 -12.012 1.00 94.62 82 ALA A O 1
ATOM 580 N N . THR A 1 83 ? 9.623 -3.618 -11.953 1.00 95.56 83 THR A N 1
ATOM 581 C CA . THR A 1 83 ? 9.839 -4.121 -13.314 1.00 95.56 83 THR A CA 1
ATOM 582 C C . THR A 1 83 ? 9.545 -3.043 -14.355 1.00 95.56 83 THR A C 1
ATOM 584 O O . THR A 1 83 ? 10.361 -2.852 -15.251 1.00 95.56 83 THR A O 1
ATOM 587 N N . GLU A 1 84 ? 8.437 -2.306 -14.244 1.00 95.88 84 GLU A N 1
ATOM 588 C CA . GLU A 1 84 ? 8.125 -1.220 -15.188 1.00 95.88 84 GLU A CA 1
ATOM 589 C C . GLU A 1 84 ? 9.160 -0.090 -15.138 1.00 95.88 84 GLU A C 1
ATOM 591 O O . GLU A 1 84 ? 9.457 0.506 -16.167 1.00 95.88 84 GLU A O 1
ATOM 596 N N . MET A 1 85 ? 9.751 0.198 -13.977 1.00 96.12 85 MET A N 1
ATOM 597 C CA . MET A 1 85 ? 10.703 1.301 -13.810 1.00 96.12 85 MET A CA 1
ATOM 598 C C . MET A 1 85 ? 12.171 0.914 -14.035 1.00 96.12 85 MET A C 1
ATOM 600 O O . MET A 1 85 ? 13.020 1.780 -13.893 1.00 96.12 85 MET A O 1
ATOM 604 N N . ASN A 1 86 ? 12.492 -0.338 -14.380 1.00 95.69 86 ASN A N 1
ATOM 605 C CA . ASN A 1 86 ? 13.880 -0.817 -14.441 1.00 95.69 86 ASN A CA 1
ATOM 606 C C . ASN A 1 86 ? 14.750 -0.161 -15.546 1.00 95.69 86 ASN A C 1
ATOM 608 O O . ASN A 1 86 ? 14.242 0.359 -16.543 1.00 95.69 86 ASN A O 1
ATOM 612 N N . ASP A 1 87 ? 16.075 -0.293 -15.410 1.00 95.38 87 ASP A N 1
ATOM 613 C CA . ASP A 1 87 ? 17.083 0.325 -16.294 1.00 95.38 87 ASP A CA 1
ATOM 614 C C . ASP A 1 87 ? 17.358 -0.442 -17.606 1.00 95.38 87 ASP A C 1
ATOM 616 O O . ASP A 1 87 ? 18.123 0.010 -18.459 1.00 95.38 87 ASP A O 1
ATOM 620 N N . SER A 1 88 ? 16.788 -1.635 -17.781 1.00 93.75 88 SER A N 1
ATOM 621 C CA . SER A 1 88 ? 17.068 -2.513 -18.931 1.00 93.75 88 SER A CA 1
ATOM 622 C C . SER A 1 88 ? 15.995 -2.422 -20.016 1.00 93.75 88 SER A C 1
ATOM 624 O O . SER A 1 88 ? 16.306 -2.193 -21.182 1.00 93.75 88 SER A O 1
ATOM 626 N N . SER A 1 89 ? 14.733 -2.597 -19.632 1.00 92.94 89 SER A N 1
ATOM 627 C CA . SER A 1 89 ? 13.553 -2.579 -20.507 1.00 92.94 89 SER A CA 1
ATOM 628 C C . SER A 1 89 ? 12.444 -1.648 -20.007 1.00 92.94 89 SER A C 1
ATOM 630 O O . SER A 1 89 ? 11.498 -1.364 -20.745 1.00 92.94 89 SER A O 1
ATOM 632 N N . GLY A 1 90 ? 12.544 -1.190 -18.759 1.00 93.88 90 GLY A N 1
ATOM 633 C CA . GLY A 1 90 ? 11.583 -0.303 -18.125 1.00 93.88 90 GLY A CA 1
ATOM 634 C C . GLY A 1 90 ? 11.746 1.157 -18.539 1.00 93.88 90 GLY A C 1
ATOM 635 O O . GLY A 1 90 ? 12.488 1.501 -19.465 1.00 93.88 90 GLY A O 1
ATOM 636 N N . ARG A 1 91 ? 11.025 2.036 -17.848 1.00 95.94 91 ARG A N 1
ATOM 637 C CA . ARG A 1 91 ? 10.974 3.476 -18.120 1.00 95.94 91 ARG A CA 1
ATOM 638 C C . ARG A 1 91 ? 12.344 4.152 -17.971 1.00 95.94 91 ARG A C 1
ATOM 640 O O . ARG A 1 91 ? 12.683 4.973 -18.818 1.00 95.94 91 ARG A O 1
ATOM 647 N N . TRP A 1 92 ? 13.171 3.730 -17.006 1.00 95.94 92 TRP A N 1
ATOM 648 C CA . TRP A 1 92 ? 14.549 4.224 -16.834 1.00 95.94 92 TRP A CA 1
ATOM 649 C C . TRP A 1 92 ? 15.551 3.677 -17.855 1.00 95.94 92 TRP A C 1
ATOM 651 O O . TRP A 1 92 ? 16.698 4.124 -17.892 1.00 95.94 92 TRP A O 1
ATOM 661 N N . SER A 1 93 ? 15.150 2.727 -18.703 1.00 96.12 93 SER A N 1
ATOM 662 C CA . SER A 1 93 ? 16.052 2.195 -19.719 1.00 96.12 93 SER A CA 1
ATOM 663 C C . SER A 1 93 ? 16.504 3.259 -20.710 1.00 96.12 93 SER A C 1
ATOM 665 O O . SER A 1 93 ? 15.768 4.186 -21.054 1.00 96.12 93 SER A O 1
ATOM 667 N N . TYR A 1 94 ? 17.703 3.060 -21.258 1.00 93.50 94 TYR A N 1
ATOM 668 C CA . TYR A 1 94 ? 18.266 3.923 -22.299 1.00 93.50 94 TYR A CA 1
ATOM 669 C C . TYR A 1 94 ? 17.376 4.036 -23.549 1.00 93.50 94 TYR A C 1
ATOM 671 O O . TYR A 1 94 ? 17.541 4.980 -24.320 1.00 93.50 94 TYR A O 1
ATOM 679 N N . VAL A 1 95 ? 16.470 3.071 -23.758 1.00 93.50 95 VAL A N 1
ATOM 680 C CA . VAL A 1 95 ? 15.537 3.028 -24.889 1.00 93.50 95 VAL A CA 1
ATOM 681 C C . VAL A 1 95 ? 14.328 3.925 -24.641 1.00 93.50 95 VAL A C 1
ATOM 683 O O . VAL A 1 95 ? 13.928 4.648 -25.549 1.00 93.50 95 VAL A O 1
ATOM 686 N N . ARG A 1 96 ? 13.741 3.876 -23.437 1.00 94.75 96 ARG A N 1
ATOM 687 C CA . ARG A 1 96 ? 12.514 4.623 -23.111 1.00 94.75 96 ARG A CA 1
ATOM 688 C C . ARG A 1 96 ? 12.812 6.020 -22.574 1.00 94.75 96 ARG A C 1
ATOM 690 O O . ARG A 1 96 ? 12.135 6.956 -22.974 1.00 94.75 96 ARG A O 1
ATOM 697 N N . GLN A 1 97 ? 13.834 6.175 -21.728 1.00 94.25 97 GLN A N 1
ATOM 698 C CA . GLN A 1 97 ? 14.263 7.463 -21.152 1.00 94.25 97 GLN A CA 1
ATOM 699 C C . GLN A 1 97 ? 13.126 8.249 -20.471 1.00 94.25 97 GLN A C 1
ATOM 701 O O . GLN A 1 97 ? 13.111 9.480 -20.465 1.00 94.25 97 GLN A O 1
ATOM 706 N N . LEU A 1 98 ? 12.162 7.531 -19.898 1.00 95.19 98 LEU A N 1
ATOM 707 C CA . LEU A 1 98 ? 11.033 8.088 -19.166 1.00 95.19 98 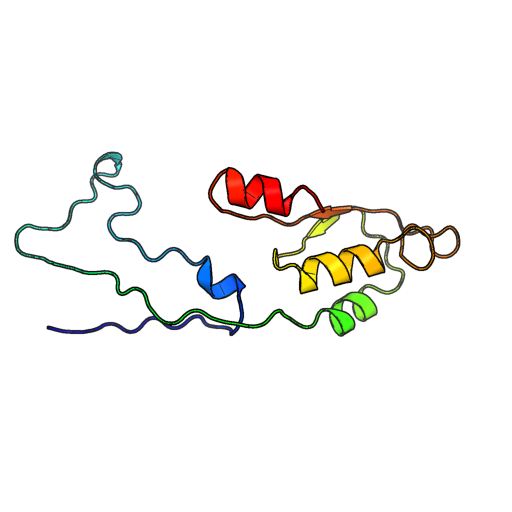LEU A CA 1
ATOM 708 C C . LEU A 1 98 ? 11.371 8.036 -17.678 1.00 95.19 98 LEU A C 1
ATOM 710 O O . LEU A 1 98 ? 11.193 7.020 -17.010 1.00 95.19 98 LEU A O 1
ATOM 714 N N . TYR A 1 99 ? 11.907 9.129 -17.156 1.00 94.12 99 TYR A N 1
ATOM 715 C CA . TYR A 1 99 ? 12.334 9.185 -15.761 1.00 94.12 99 TYR A CA 1
ATOM 716 C C . TYR A 1 99 ? 11.1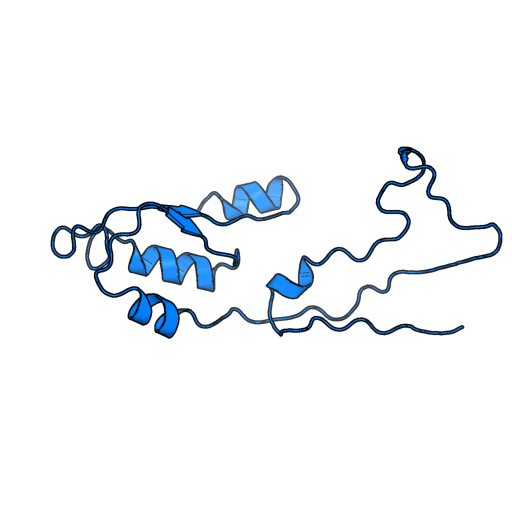77 9.517 -14.821 1.00 94.12 99 TYR A C 1
ATOM 718 O O . TYR A 1 99 ? 10.172 10.099 -15.224 1.00 94.12 99 TYR A O 1
ATOM 726 N N . GLY A 1 100 ? 11.339 9.122 -13.560 1.00 94.81 100 GLY A N 1
ATOM 727 C CA . GLY A 1 100 ? 10.357 9.337 -12.507 1.00 94.81 100 GLY A CA 1
ATOM 728 C C . GLY A 1 100 ? 10.539 8.373 -11.345 1.00 94.81 100 GLY A C 1
ATOM 729 O O . GLY A 1 100 ? 11.381 7.468 -11.390 1.00 94.81 100 GLY A O 1
ATOM 730 N N . HIS A 1 101 ? 9.725 8.549 -10.308 1.00 95.44 101 HIS A N 1
ATOM 731 C CA . HIS A 1 101 ? 9.781 7.729 -9.101 1.00 95.44 101 HIS A CA 1
ATOM 732 C C . HIS A 1 101 ? 8.396 7.257 -8.662 1.00 95.44 101 HIS A C 1
ATOM 734 O O . HIS A 1 101 ? 7.404 7.978 -8.778 1.00 95.44 101 HIS A O 1
ATOM 740 N N . VAL A 1 102 ? 8.347 6.033 -8.136 1.00 96.50 102 VAL A N 1
ATOM 741 C CA . VAL A 1 102 ? 7.129 5.409 -7.612 1.00 96.50 102 VAL A CA 1
ATOM 742 C C . VAL A 1 102 ? 7.139 5.502 -6.094 1.00 96.50 102 VAL A C 1
ATOM 744 O O . VAL A 1 102 ? 8.131 5.157 -5.455 1.00 96.50 102 VAL A O 1
ATOM 747 N N . TYR A 1 103 ? 6.023 5.940 -5.518 1.00 95.56 103 TYR A N 1
ATOM 748 C CA . TYR A 1 103 ? 5.878 6.144 -4.081 1.00 95.56 103 TYR A CA 1
ATOM 749 C C . TYR A 1 103 ? 4.720 5.316 -3.547 1.00 95.56 103 TYR A C 1
ATOM 751 O O . TYR A 1 103 ? 3.606 5.392 -4.060 1.00 95.56 103 TYR A O 1
ATOM 759 N N . THR A 1 104 ? 4.976 4.566 -2.481 1.00 94.19 104 THR A N 1
ATOM 760 C CA . THR A 1 1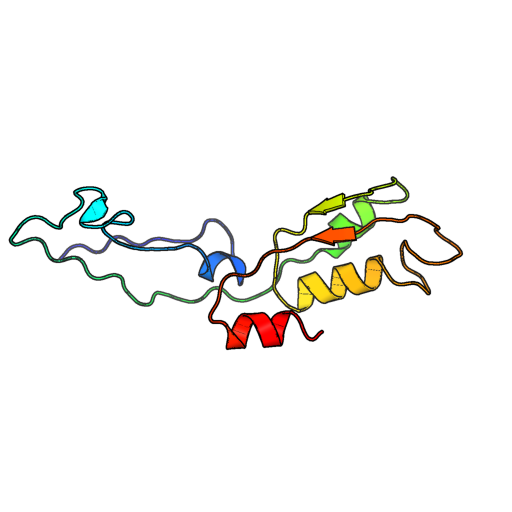04 ? 3.955 3.850 -1.712 1.00 94.19 104 THR A CA 1
ATOM 761 C C . THR A 1 104 ? 4.190 4.073 -0.224 1.00 94.19 104 THR A C 1
ATOM 763 O O . THR A 1 104 ? 5.240 4.571 0.186 1.00 94.19 104 THR A O 1
ATOM 766 N N . ALA A 1 105 ? 3.203 3.722 0.590 1.00 91.75 105 ALA A N 1
ATOM 767 C CA . ALA A 1 105 ? 3.278 3.839 2.035 1.00 91.75 105 ALA A CA 1
ATOM 768 C C . ALA A 1 105 ? 2.863 2.530 2.704 1.00 91.75 105 ALA A C 1
ATOM 770 O O . ALA A 1 105 ? 1.947 1.832 2.266 1.00 91.75 105 ALA A O 1
ATOM 771 N N . LYS A 1 106 ? 3.533 2.212 3.809 1.00 90.94 106 LYS A N 1
ATOM 772 C CA . LYS A 1 106 ? 3.191 1.080 4.661 1.00 90.94 106 LYS A CA 1
ATOM 773 C C . LYS A 1 106 ? 3.140 1.519 6.109 1.00 90.94 106 LYS A C 1
ATOM 775 O O . LYS A 1 106 ? 4.017 2.237 6.581 1.00 90.94 106 LYS A O 1
ATOM 780 N N . THR A 1 107 ? 2.112 1.061 6.807 1.00 89.31 107 THR A N 1
ATOM 781 C CA . THR A 1 107 ? 2.014 1.162 8.261 1.00 89.31 107 THR A CA 1
ATOM 782 C C . THR A 1 107 ? 2.300 -0.200 8.870 1.00 89.31 107 THR A C 1
ATOM 784 O O . THR A 1 107 ? 1.808 -1.214 8.379 1.00 89.31 107 THR A O 1
ATOM 787 N N . GLY A 1 108 ? 3.077 -0.230 9.943 1.00 90.06 108 GLY A N 1
ATOM 788 C CA . GLY A 1 108 ? 3.447 -1.460 10.625 1.00 90.06 108 GLY A CA 1
ATOM 789 C C . GLY A 1 108 ? 4.359 -1.171 11.804 1.00 90.06 108 GLY A C 1
ATOM 790 O O . GLY A 1 108 ? 4.691 -0.020 12.098 1.00 90.06 108 GLY A O 1
ATOM 791 N N . THR A 1 109 ? 4.767 -2.229 12.485 1.00 93.88 109 THR A N 1
ATOM 792 C CA . THR A 1 109 ? 5.839 -2.174 13.478 1.00 93.88 109 THR A CA 1
ATOM 793 C C . THR A 1 109 ? 7.166 -1.804 12.815 1.00 93.88 109 THR A C 1
ATOM 795 O O . THR A 1 109 ? 7.360 -2.018 11.620 1.00 93.88 109 THR A O 1
ATOM 798 N N . LEU A 1 110 ? 8.121 -1.295 13.600 1.00 94.44 110 LEU A N 1
ATOM 799 C CA . LEU A 1 110 ? 9.456 -0.953 13.099 1.00 94.44 110 LEU A CA 1
ATOM 800 C C . LEU A 1 110 ? 10.090 -2.108 12.306 1.00 94.44 110 LEU A C 1
ATOM 802 O O . LEU A 1 110 ? 10.583 -1.891 11.205 1.00 94.44 110 LEU A O 1
ATOM 806 N N . SER A 1 111 ? 10.031 -3.333 12.835 1.00 95.75 111 SER A N 1
ATOM 807 C CA . SER A 1 111 ? 10.603 -4.512 12.178 1.00 95.75 111 SER A CA 1
ATOM 808 C C . SER A 1 111 ? 9.941 -4.822 10.833 1.00 95.75 111 SER A C 1
ATOM 810 O O . SER A 1 111 ? 10.634 -5.176 9.884 1.00 95.75 111 SER A O 1
ATOM 812 N N . GLU A 1 112 ? 8.618 -4.664 10.726 1.00 92.56 112 GLU A N 1
ATOM 813 C CA . GLU A 1 112 ? 7.891 -4.864 9.463 1.00 92.56 112 GLU A CA 1
ATOM 814 C C . GLU A 1 112 ? 8.252 -3.798 8.425 1.00 92.56 112 GLU A C 1
ATOM 816 O O . GLU A 1 112 ? 8.378 -4.112 7.244 1.00 92.56 112 GLU A O 1
ATOM 821 N N . LEU A 1 113 ? 8.440 -2.546 8.857 1.00 93.38 113 LEU A N 1
ATOM 822 C CA . LEU A 1 113 ? 8.801 -1.444 7.964 1.00 93.38 113 LEU A CA 1
ATOM 823 C C . LEU A 1 113 ? 10.247 -1.545 7.473 1.00 93.38 113 LEU A C 1
ATOM 825 O O . LEU A 1 113 ? 10.498 -1.299 6.297 1.00 93.38 113 LEU A O 1
ATOM 829 N N . VAL A 1 114 ? 11.181 -1.953 8.337 1.00 94.44 114 VAL A N 1
ATOM 830 C CA . VAL A 1 114 ? 12.574 -2.211 7.939 1.00 94.44 114 VAL A CA 1
ATOM 831 C C . VAL A 1 114 ? 12.630 -3.334 6.906 1.00 94.44 114 VAL A C 1
ATOM 833 O O . VAL A 1 114 ? 13.218 -3.150 5.847 1.00 94.44 114 VAL A O 1
ATOM 836 N N . ALA A 1 115 ? 11.955 -4.458 7.164 1.00 91.69 115 ALA A N 1
ATOM 837 C CA . ALA A 1 115 ? 11.921 -5.579 6.225 1.00 91.69 115 ALA A CA 1
ATOM 838 C C . ALA A 1 115 ? 11.253 -5.224 4.883 1.00 91.69 115 ALA A C 1
ATOM 840 O O . ALA A 1 115 ? 11.616 -5.772 3.848 1.00 91.69 115 ALA A O 1
ATOM 841 N N . ALA A 1 116 ? 10.270 -4.318 4.887 1.00 89.81 116 ALA A N 1
ATOM 842 C CA . ALA A 1 116 ? 9.628 -3.850 3.662 1.00 89.81 116 ALA A CA 1
ATOM 843 C C . ALA A 1 116 ? 10.494 -2.864 2.857 1.00 89.81 116 ALA A C 1
ATOM 845 O O . ALA A 1 116 ? 10.324 -2.784 1.645 1.00 89.81 116 ALA A O 1
ATOM 846 N N . GLY A 1 117 ? 11.372 -2.098 3.514 1.00 87.56 117 GLY A N 1
ATOM 847 C CA . GLY A 1 117 ? 12.271 -1.142 2.857 1.00 87.56 117 GLY A CA 1
ATOM 848 C C . GLY A 1 117 ? 13.571 -1.754 2.329 1.00 87.56 117 GLY A C 1
ATOM 849 O O . GLY A 1 117 ? 14.195 -1.163 1.454 1.00 87.56 117 GLY A O 1
ATOM 850 N N . ASP A 1 118 ? 13.970 -2.915 2.847 1.00 86.50 118 ASP A N 1
ATOM 851 C CA . ASP A 1 118 ? 15.152 -3.675 2.422 1.00 86.50 118 ASP A CA 1
ATOM 852 C C . ASP A 1 118 ? 14.777 -4.644 1.279 1.00 86.50 118 ASP A C 1
ATOM 854 O O . ASP A 1 118 ? 14.680 -5.858 1.475 1.00 86.50 118 ASP A O 1
ATOM 858 N N . GLN A 1 119 ? 14.438 -4.079 0.112 1.00 68.75 119 GLN A N 1
ATOM 859 C CA . GLN A 1 119 ? 14.041 -4.794 -1.116 1.00 68.75 119 GLN A CA 1
ATOM 860 C C . GLN A 1 119 ? 15.073 -4.608 -2.228 1.00 68.75 119 GLN A C 1
ATOM 862 O O . GLN A 1 119 ? 15.545 -3.462 -2.408 1.00 68.75 119 GLN A O 1
#

Organism: Salmonella derby (NCBI:txid28144)

Sequence (119 aa):
AGVVTLTARHKGLYGNEIPVTLNYYGFGGGEVLPAGVNITVASGVKGAGAPALNDAVAAMGDEPFDYIGLPFNDTASVNTMATEMNDSSGRWSYVRQLYGHVYTAKTGTLSELVAAGDQ

Radius of gyration: 20.03 Å; chains: 1; bounding box: 44×26×56 Å

Secondary structure (DSSP, 8-state):
--------SS-SGGGGGS---SSTTTGGGT--PPTT-----------------HHHHHHHTT---SEEE----SHHHHHHHHHHT-SSSSTTSTTT----EEE------HHHHHHHH--

Foldseek 3Di:
DDDDDDDDPDAAQLSLPPDDDAPPVNVVVVGDDPPPDDDDDDPDDGGHDDDDCVVVLVVCPLPADAEAEDADLDPVSVVVVCVQCDCPPHCVDPVSVRDHDYDYDDDDPPVVVVVSVPD

pLDDT: mean 91.73, std 4.15, range [68.75, 96.62]

InterPro domains:
  IPR035089 Tail sheath protein, subtilisin-like domain [PF04984] (47-118)